Protein AF-A0A7R7CL35-F1 (afdb_monomer_lite)

Structure (mmCIF, N/CA/C/O backbone):
data_AF-A0A7R7CL35-F1
#
_entry.id   AF-A0A7R7CL35-F1
#
loop_
_atom_site.group_PDB
_atom_site.id
_atom_site.type_symbol
_atom_site.label_atom_id
_atom_site.label_alt_id
_atom_site.label_comp_id
_atom_site.label_asym_id
_atom_site.label_entity_id
_atom_site.label_seq_id
_atom_site.pdbx_PDB_ins_code
_atom_site.Cartn_x
_atom_site.Cartn_y
_atom_site.Cartn_z
_atom_site.occupancy
_atom_site.B_iso_or_equiv
_atom_site.auth_seq_id
_atom_site.auth_comp_id
_atom_site.auth_asym_id
_atom_site.auth_atom_id
_atom_site.pdbx_PDB_model_num
ATOM 1 N N . MET A 1 1 ? -14.292 -0.352 3.583 1.00 41.69 1 MET A N 1
ATOM 2 C CA . MET A 1 1 ? -15.004 0.667 4.384 1.00 41.69 1 MET A CA 1
ATOM 3 C C . MET A 1 1 ? -15.561 -0.019 5.615 1.00 41.69 1 MET A C 1
ATOM 5 O O . MET A 1 1 ? -16.433 -0.867 5.470 1.00 41.69 1 MET A O 1
ATOM 9 N N . VAL A 1 2 ? -15.026 0.277 6.799 1.00 49.72 2 VAL A N 1
ATOM 10 C CA . VAL A 1 2 ? -15.593 -0.232 8.054 1.00 49.72 2 VAL A CA 1
ATOM 11 C C . VAL A 1 2 ? -16.920 0.492 8.271 1.00 49.72 2 VAL A C 1
ATOM 13 O O . VAL A 1 2 ? -16.941 1.715 8.402 1.00 49.72 2 VAL A O 1
ATOM 16 N N . GLN A 1 3 ? -18.041 -0.232 8.224 1.00 53.03 3 GLN A N 1
ATOM 17 C CA . GLN A 1 3 ? -19.340 0.352 8.552 1.00 53.03 3 GLN A CA 1
ATOM 18 C C . GLN A 1 3 ? -19.310 0.794 10.014 1.00 53.03 3 GLN A C 1
ATOM 20 O O . GLN A 1 3 ? -19.166 -0.024 10.922 1.00 53.03 3 GLN A O 1
ATOM 25 N N . LYS A 1 4 ? -19.440 2.102 10.245 1.00 61.59 4 LYS A N 1
ATOM 26 C CA . LYS A 1 4 ? -19.621 2.650 11.586 1.00 61.59 4 LYS A CA 1
ATOM 27 C C . LYS A 1 4 ? -20.978 2.168 12.095 1.00 61.59 4 LYS A C 1
ATOM 29 O O . LYS A 1 4 ? -22.010 2.657 11.644 1.00 61.59 4 LYS A O 1
ATOM 34 N N . ALA A 1 5 ? -20.984 1.197 13.004 1.00 68.31 5 ALA A N 1
ATOM 35 C CA . ALA A 1 5 ? -22.202 0.766 13.675 1.00 68.31 5 ALA A CA 1
ATOM 36 C C . ALA A 1 5 ? -22.694 1.913 14.569 1.00 68.31 5 ALA A C 1
ATOM 38 O O . ALA A 1 5 ? -22.126 2.181 15.627 1.00 68.31 5 ALA A O 1
ATOM 39 N N . ILE A 1 6 ? -23.711 2.646 14.114 1.00 68.25 6 ILE A N 1
ATOM 40 C CA . ILE A 1 6 ? -24.315 3.723 14.899 1.00 68.25 6 ILE A CA 1
ATOM 41 C C . ILE A 1 6 ? -25.352 3.085 15.823 1.00 68.25 6 ILE A C 1
ATOM 43 O O . ILE A 1 6 ? -26.426 2.675 15.383 1.00 68.25 6 ILE A O 1
ATOM 47 N N . ILE A 1 7 ? -25.024 2.985 17.110 1.00 70.69 7 ILE A N 1
ATOM 48 C CA . ILE A 1 7 ? -25.989 2.603 18.141 1.00 70.69 7 ILE A CA 1
ATOM 49 C C . ILE A 1 7 ? -26.759 3.866 18.536 1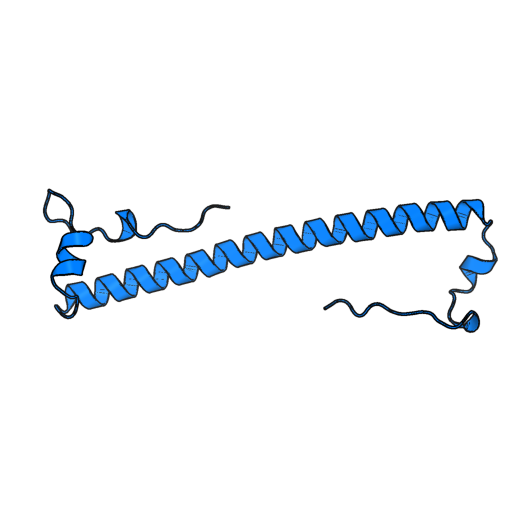.00 70.69 7 ILE A C 1
ATOM 51 O O . ILE A 1 7 ? -26.230 4.727 19.230 1.00 70.69 7 ILE A O 1
ATOM 55 N N . THR A 1 8 ? -27.996 3.996 18.055 1.00 77.75 8 THR A N 1
ATOM 56 C CA . THR A 1 8 ? -28.907 5.111 18.386 1.00 77.75 8 THR A CA 1
ATOM 57 C C . THR A 1 8 ? -29.951 4.741 19.442 1.00 77.75 8 THR A C 1
ATOM 59 O O . THR A 1 8 ? -30.799 5.561 19.772 1.00 77.75 8 THR A O 1
ATOM 62 N N . ASP A 1 9 ? -29.927 3.501 19.935 1.00 80.62 9 ASP A N 1
ATOM 63 C CA . ASP A 1 9 ? -30.941 2.924 20.816 1.00 80.62 9 ASP A CA 1
ATOM 64 C C . ASP A 1 9 ? -30.261 2.226 21.999 1.00 80.62 9 ASP A C 1
ATOM 66 O O . ASP A 1 9 ? -29.383 1.381 21.810 1.00 80.62 9 ASP A O 1
ATOM 70 N N . VAL A 1 10 ? -30.674 2.587 23.215 1.00 78.62 10 VAL A N 1
ATOM 71 C CA . VAL A 1 10 ? -30.142 2.061 24.480 1.00 78.62 10 VAL A CA 1
ATOM 72 C C . VAL A 1 10 ? -30.370 0.551 24.599 1.00 78.62 10 VAL A C 1
ATOM 74 O O . VAL A 1 10 ? -29.527 -0.146 25.156 1.00 78.62 10 VAL A O 1
ATOM 77 N N . SER A 1 11 ? -31.442 0.013 24.006 1.00 79.44 11 SER A N 1
ATOM 78 C CA . SER A 1 11 ? -31.738 -1.430 24.016 1.00 79.44 11 SER A CA 1
ATOM 79 C C . SER A 1 11 ? -30.714 -2.279 23.250 1.00 79.44 11 SER A C 1
ATOM 81 O O . SER A 1 11 ? -30.664 -3.495 23.419 1.00 79.44 11 SER A O 1
ATOM 83 N N . LYS A 1 12 ? -29.879 -1.646 22.416 1.00 82.88 12 LYS A N 1
ATOM 84 C CA . LYS A 1 12 ? -28.815 -2.301 21.641 1.00 82.88 12 LYS A CA 1
ATOM 85 C C . LYS A 1 12 ? -27.455 -2.255 22.337 1.00 82.88 12 LYS A C 1
ATOM 87 O O . LYS A 1 12 ? -26.468 -2.732 21.772 1.00 82.88 12 LYS A O 1
ATOM 92 N N . LEU A 1 13 ? -27.375 -1.657 23.527 1.00 84.06 13 LEU A N 1
ATOM 93 C CA . LEU A 1 13 ? -26.176 -1.740 24.348 1.00 84.06 13 LEU A CA 1
ATOM 94 C C . LEU A 1 13 ? -25.972 -3.177 24.812 1.00 84.06 13 LEU A C 1
ATOM 96 O O . LEU A 1 13 ? -26.921 -3.926 25.043 1.00 84.06 13 LEU A O 1
ATOM 100 N N . ARG A 1 14 ? -24.705 -3.561 24.959 1.00 85.56 14 ARG A N 1
ATOM 101 C CA . ARG A 1 14 ? -24.403 -4.840 25.586 1.00 85.56 14 ARG A CA 1
ATOM 102 C C . ARG A 1 14 ? -24.814 -4.768 27.065 1.00 85.56 14 ARG A C 1
ATOM 104 O O . ARG A 1 14 ? -24.480 -3.768 27.705 1.00 85.56 14 ARG A O 1
ATOM 111 N N . PRO A 1 15 ? -25.534 -5.773 27.596 1.00 86.44 15 PRO A N 1
ATOM 112 C CA . PRO A 1 15 ? -26.080 -5.712 28.953 1.00 86.44 15 PRO A CA 1
ATOM 113 C C . PRO A 1 15 ? -25.016 -5.489 30.032 1.00 86.44 15 PRO A C 1
ATOM 115 O O . PRO A 1 15 ? -25.255 -4.733 30.965 1.00 86.44 15 PRO A O 1
ATOM 1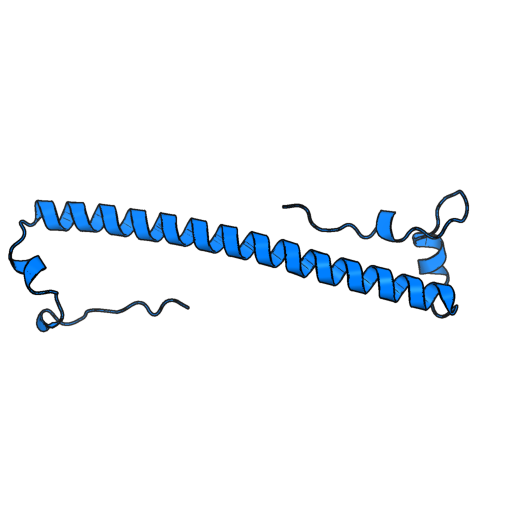18 N N . ASP A 1 16 ? -23.817 -6.050 29.846 1.00 88.75 16 ASP A N 1
ATOM 119 C CA . ASP A 1 16 ? -22.678 -5.929 30.768 1.00 88.75 16 ASP A CA 1
ATOM 120 C C . ASP A 1 16 ? -22.160 -4.492 30.925 1.00 88.75 16 ASP A C 1
ATOM 122 O O . ASP A 1 16 ? -21.442 -4.190 31.873 1.00 88.75 16 ASP A O 1
ATOM 126 N N . LEU A 1 17 ? -22.511 -3.582 30.010 1.00 87.38 17 LEU A N 1
ATOM 127 C CA . LEU A 1 17 ? -22.143 -2.170 30.120 1.00 87.38 17 LEU A CA 1
ATOM 128 C C . LEU A 1 17 ? -22.965 -1.429 31.176 1.00 87.38 17 LEU A C 1
ATOM 130 O O . LEU A 1 17 ? -22.502 -0.409 31.679 1.00 87.38 17 LEU A O 1
ATOM 134 N N . LEU A 1 18 ? -24.167 -1.919 31.495 1.00 89.62 18 LEU A N 1
ATOM 135 C CA . LEU A 1 18 ? -25.032 -1.318 32.514 1.00 89.62 18 LEU A CA 1
ATOM 136 C C . LEU A 1 18 ? -24.580 -1.666 33.938 1.00 89.62 18 LEU A C 1
ATOM 138 O O . LEU A 1 18 ? -24.952 -0.966 34.875 1.00 89.62 18 LEU A O 1
ATOM 142 N N . ASP A 1 19 ? -23.749 -2.700 34.083 1.00 92.00 19 ASP A N 1
ATOM 143 C CA . ASP A 1 19 ? -23.196 -3.146 35.364 1.00 92.00 19 ASP A CA 1
ATOM 144 C C . ASP A 1 19 ? -21.921 -2.377 35.767 1.00 92.00 19 ASP A C 1
ATOM 146 O O . ASP A 1 19 ? -21.418 -2.538 36.879 1.00 92.00 19 ASP A O 1
ATOM 150 N N . LEU A 1 20 ? -21.375 -1.549 34.869 1.00 91.69 20 LEU A N 1
ATOM 151 C CA . LEU A 1 20 ? -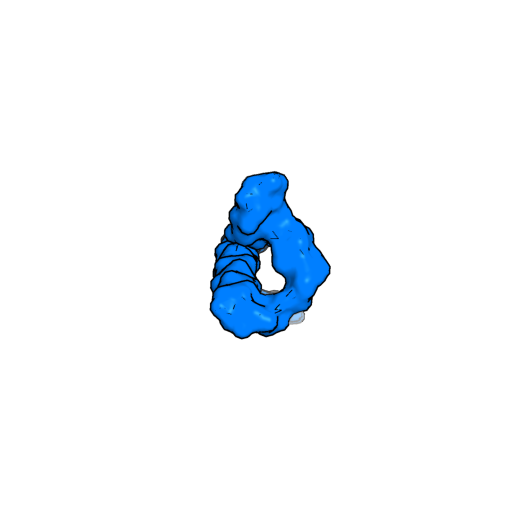20.124 -0.818 35.077 1.00 91.69 20 LEU A CA 1
ATOM 152 C C . LEU A 1 20 ? -20.352 0.567 35.680 1.00 91.69 20 LEU A C 1
ATOM 154 O O . LEU A 1 20 ? -21.348 1.241 35.411 1.00 91.69 20 LEU A O 1
ATOM 158 N N . SER A 1 21 ? -19.358 1.047 36.427 1.00 94.19 21 SER A N 1
ATOM 159 C CA . SER A 1 21 ? -19.335 2.443 36.856 1.00 94.19 21 SER A CA 1
ATOM 160 C C . SER A 1 21 ? -19.058 3.390 35.682 1.00 94.19 21 SER A C 1
ATOM 162 O O . SER A 1 21 ? -18.409 3.036 34.694 1.00 94.19 21 SER A O 1
ATOM 164 N N . VAL A 1 22 ? -19.488 4.648 35.814 1.00 92.81 22 VAL A N 1
ATOM 165 C CA . VAL A 1 22 ? -19.211 5.697 34.816 1.00 92.81 22 VAL A CA 1
ATOM 166 C C . VAL A 1 22 ? -17.704 5.854 34.573 1.00 92.81 22 VAL A C 1
ATOM 168 O O . VAL A 1 22 ? -17.281 5.952 33.426 1.00 92.81 22 VAL A O 1
ATOM 171 N N . ALA A 1 23 ? -16.883 5.788 35.625 1.00 93.75 23 ALA A N 1
ATOM 172 C CA . ALA A 1 23 ? -15.428 5.896 35.510 1.00 93.75 23 ALA A CA 1
ATOM 173 C C . ALA A 1 23 ? -14.809 4.735 34.706 1.00 93.75 23 ALA A C 1
ATOM 175 O O . ALA A 1 23 ? -13.891 4.938 33.910 1.00 93.75 23 ALA A O 1
ATOM 176 N N . GLU A 1 24 ? -15.320 3.513 34.872 1.00 93.50 24 GLU A N 1
ATOM 177 C CA . GLU A 1 24 ? -14.882 2.359 34.078 1.00 93.50 24 GLU A CA 1
ATOM 178 C C . GLU A 1 24 ? -15.329 2.465 32.621 1.00 93.50 24 GLU A C 1
ATOM 180 O O . GLU A 1 24 ? -14.563 2.114 31.722 1.00 93.50 24 GLU A O 1
ATOM 185 N N . LEU A 1 25 ? -16.536 2.982 32.371 1.00 92.50 25 LEU A N 1
ATOM 186 C CA . LEU A 1 25 ? -17.026 3.248 31.018 1.00 92.50 25 LEU A CA 1
ATOM 187 C C . LEU A 1 25 ? -16.173 4.310 30.309 1.00 92.50 25 LEU A C 1
ATOM 189 O O . LEU A 1 25 ? -15.806 4.120 29.149 1.00 92.50 25 LEU A O 1
ATOM 193 N N . GLU A 1 26 ? -15.805 5.391 30.999 1.00 93.38 26 GLU A N 1
ATOM 194 C CA . GLU A 1 26 ? -14.917 6.433 30.469 1.00 93.38 26 GLU A CA 1
ATOM 195 C C . GLU A 1 26 ? -13.516 5.895 30.169 1.00 93.38 26 GLU A C 1
ATOM 197 O O . GLU A 1 26 ? -12.970 6.148 29.091 1.00 93.38 26 GLU A O 1
ATOM 202 N N . ARG A 1 27 ? -12.958 5.083 31.074 1.00 94.38 27 ARG A N 1
ATOM 203 C CA . ARG A 1 27 ? -11.671 4.418 30.850 1.00 94.38 27 ARG A CA 1
ATOM 204 C C . ARG A 1 27 ? -11.722 3.490 29.637 1.00 94.38 27 ARG A C 1
ATOM 206 O O . ARG A 1 27 ? -10.871 3.598 28.756 1.00 94.38 27 ARG A O 1
ATOM 213 N N . ARG A 1 28 ? -12.729 2.611 29.556 1.00 93.50 28 ARG A N 1
ATOM 214 C CA . ARG A 1 28 ? -12.910 1.702 28.411 1.00 93.50 28 ARG A CA 1
ATOM 215 C C . ARG A 1 28 ? -13.081 2.471 27.107 1.00 93.50 28 ARG A C 1
ATOM 217 O O . ARG A 1 28 ? -12.545 2.050 26.088 1.00 93.50 28 ARG A O 1
ATOM 224 N N . ARG A 1 29 ? -13.794 3.599 27.123 1.00 93.19 29 ARG A N 1
ATOM 225 C CA . ARG A 1 29 ? -13.934 4.466 25.948 1.00 93.19 29 ARG A CA 1
ATOM 226 C C . ARG A 1 29 ? -12.577 4.978 25.470 1.00 93.19 29 ARG A C 1
ATOM 228 O O . ARG A 1 29 ? -12.277 4.830 24.292 1.00 93.19 29 ARG A O 1
ATOM 235 N N . ALA A 1 30 ? -11.749 5.509 26.368 1.00 94.06 30 ALA A N 1
ATOM 236 C CA . ALA A 1 30 ? -10.414 5.987 26.010 1.00 94.06 30 ALA A CA 1
ATOM 237 C C . ALA A 1 30 ? -9.520 4.859 25.462 1.00 94.06 30 ALA A C 1
ATOM 239 O O . ALA A 1 30 ? -8.826 5.045 24.463 1.00 94.06 30 ALA A O 1
ATOM 240 N N . GLU A 1 31 ? -9.564 3.673 26.076 1.00 94.31 31 GLU A N 1
ATOM 241 C CA . GLU A 1 31 ? -8.833 2.491 25.602 1.00 94.31 31 GLU A CA 1
ATOM 242 C C . GLU A 1 31 ? -9.291 2.059 24.198 1.00 94.31 31 GLU A C 1
ATOM 244 O O . GLU A 1 31 ? -8.456 1.793 23.332 1.00 94.31 31 GLU A O 1
ATOM 249 N N . ILE A 1 32 ? -10.603 2.046 23.943 1.00 94.31 32 ILE A N 1
ATOM 250 C CA . ILE A 1 32 ? -11.175 1.724 22.629 1.00 94.31 32 ILE A CA 1
ATOM 251 C C . ILE A 1 32 ? -10.785 2.776 21.588 1.00 94.31 32 ILE A C 1
ATOM 253 O O . ILE A 1 32 ? -10.375 2.407 20.489 1.00 94.31 32 ILE A O 1
ATOM 257 N N . ASP A 1 33 ? -10.867 4.065 21.918 1.00 93.06 33 ASP A N 1
ATOM 258 C CA . ASP A 1 33 ? -10.496 5.148 21.004 1.00 93.06 33 ASP A CA 1
ATOM 259 C C . ASP A 1 33 ? -9.011 5.040 20.603 1.00 93.06 33 ASP A C 1
ATOM 261 O O . ASP A 1 33 ? -8.673 5.127 19.419 1.00 93.06 33 ASP A O 1
ATOM 265 N N . MET A 1 34 ? -8.121 4.747 21.559 1.00 93.88 34 MET A N 1
ATOM 266 C CA . MET A 1 34 ? -6.706 4.476 21.274 1.00 93.88 34 MET A CA 1
ATOM 267 C C . MET A 1 34 ? -6.512 3.220 20.418 1.00 93.88 34 MET A C 1
ATOM 269 O O . MET A 1 34 ? -5.726 3.241 19.469 1.00 93.88 34 MET A O 1
ATOM 273 N N . ALA A 1 35 ? -7.233 2.136 20.715 1.00 94.38 35 ALA A N 1
ATOM 274 C CA . ALA A 1 35 ? -7.157 0.902 19.940 1.00 94.38 35 ALA A CA 1
ATOM 275 C C . ALA A 1 35 ? -7.605 1.112 18.485 1.00 94.38 35 ALA A C 1
ATOM 277 O O . ALA A 1 35 ? -6.950 0.615 17.572 1.00 94.38 35 ALA A O 1
ATOM 278 N N . ILE A 1 36 ? -8.668 1.890 18.252 1.00 94.00 36 ILE A N 1
ATOM 279 C CA . ILE A 1 36 ? -9.138 2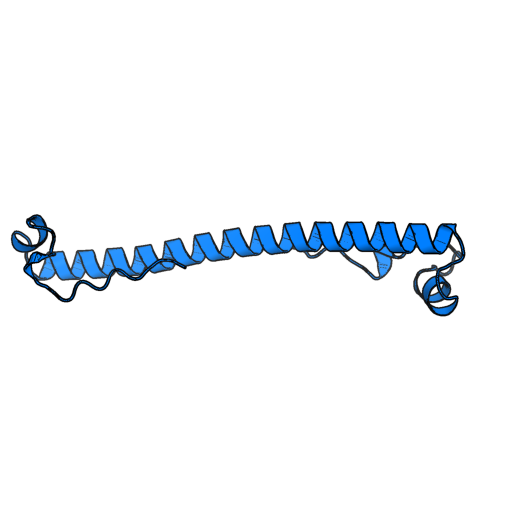.250 16.906 1.00 94.00 36 ILE A CA 1
ATOM 280 C C . ILE A 1 36 ? -8.050 3.007 16.140 1.00 94.00 36 ILE A C 1
ATOM 282 O O . ILE A 1 36 ? -7.780 2.683 14.984 1.00 94.00 36 ILE A O 1
ATOM 286 N N . ILE A 1 37 ? -7.403 3.990 16.776 1.00 93.06 37 ILE A N 1
ATOM 287 C CA . ILE A 1 37 ? -6.314 4.759 16.156 1.00 93.06 37 ILE A CA 1
ATOM 288 C C . ILE A 1 37 ? -5.155 3.835 15.770 1.00 93.06 37 ILE A C 1
ATOM 290 O O . ILE A 1 37 ? -4.634 3.925 14.659 1.00 93.06 37 ILE A O 1
ATOM 294 N N . GLU A 1 38 ? -4.754 2.943 16.672 1.00 94.00 38 GLU A N 1
ATOM 295 C CA . GLU A 1 38 ? -3.619 2.050 16.450 1.00 94.00 38 GLU A CA 1
ATOM 296 C C . GLU A 1 38 ? -3.904 1.002 15.366 1.00 94.00 38 GLU A C 1
ATOM 298 O O . GLU A 1 38 ? -3.052 0.738 14.517 1.00 94.00 38 GLU A O 1
ATOM 303 N N . ILE A 1 39 ? -5.119 0.449 15.336 1.00 93.50 39 ILE A N 1
ATOM 304 C CA . ILE A 1 39 ? -5.571 -0.433 14.253 1.00 93.50 39 ILE A CA 1
ATOM 305 C C . ILE A 1 39 ? -5.547 0.320 12.921 1.00 93.50 39 ILE A C 1
ATOM 307 O O . ILE A 1 39 ? -4.969 -0.177 11.957 1.00 93.50 39 ILE A O 1
ATOM 311 N N . GLY A 1 40 ? -6.082 1.544 12.880 1.00 91.75 40 GLY A N 1
ATOM 312 C CA . GLY A 1 40 ? -6.080 2.366 11.670 1.00 91.75 40 GLY A CA 1
ATOM 313 C C . GLY A 1 40 ? -4.670 2.643 11.137 1.00 91.75 40 GLY A C 1
ATOM 314 O O . GLY A 1 40 ? -4.451 2.585 9.929 1.00 91.75 40 GLY A O 1
ATOM 315 N N . LYS A 1 41 ? -3.687 2.876 12.017 1.00 93.00 41 LYS A N 1
ATOM 316 C CA . LYS A 1 41 ? -2.278 3.034 11.616 1.00 93.00 41 LYS A CA 1
ATOM 317 C C . LYS A 1 41 ? -1.705 1.757 11.008 1.00 93.00 41 LYS A C 1
ATOM 319 O O . LYS A 1 41 ? -1.088 1.826 9.950 1.00 93.00 41 LYS A O 1
ATOM 324 N N . LYS A 1 42 ? -1.932 0.606 11.647 1.00 92.88 42 LYS A N 1
ATOM 325 C CA . LYS A 1 42 ? -1.452 -0.695 11.152 1.00 92.88 42 LYS A CA 1
ATOM 326 C C . LYS A 1 42 ? -2.065 -1.048 9.801 1.00 92.88 42 LYS A C 1
ATOM 328 O O . LYS A 1 42 ? -1.360 -1.513 8.912 1.00 92.88 42 LYS A O 1
ATOM 333 N N . GLU A 1 43 ? -3.361 -0.798 9.629 1.00 92.06 43 GLU A N 1
ATOM 334 C CA . GLU A 1 43 ? -4.045 -0.996 8.349 1.00 92.06 43 GLU A CA 1
ATOM 335 C C . GLU A 1 43 ? -3.502 -0.056 7.267 1.00 92.06 43 GLU A C 1
ATOM 337 O O . GLU A 1 43 ? -3.253 -0.501 6.148 1.00 92.06 43 GLU A O 1
ATOM 342 N N . ALA A 1 44 ? -3.260 1.217 7.594 1.00 91.06 44 ALA A N 1
ATOM 343 C CA . ALA A 1 44 ? -2.690 2.183 6.658 1.00 91.06 44 ALA A CA 1
ATOM 344 C C . ALA A 1 44 ? -1.249 1.831 6.253 1.00 91.06 44 ALA A C 1
ATOM 346 O O . ALA A 1 44 ? -0.897 1.946 5.082 1.00 91.06 44 ALA A O 1
ATOM 347 N N . GLU A 1 45 ? -0.420 1.374 7.192 1.00 91.56 45 GLU A N 1
ATOM 348 C CA . GLU A 1 45 ? 0.940 0.910 6.909 1.00 91.56 45 GLU A CA 1
ATOM 349 C C . GLU A 1 45 ? 0.929 -0.348 6.032 1.00 91.56 45 GLU A C 1
ATOM 351 O O . GLU A 1 45 ? 1.629 -0.405 5.020 1.00 91.56 45 GLU A O 1
ATOM 356 N N . ALA A 1 46 ? 0.074 -1.321 6.358 1.00 91.62 46 ALA A N 1
ATOM 357 C CA . ALA A 1 46 ? -0.102 -2.521 5.549 1.00 91.62 46 ALA A CA 1
ATOM 358 C C . ALA A 1 46 ? -0.599 -2.188 4.134 1.00 91.62 46 ALA A C 1
ATOM 360 O O . ALA A 1 46 ? -0.133 -2.786 3.164 1.00 91.62 46 ALA A O 1
ATOM 361 N N . GLN A 1 47 ? -1.519 -1.229 3.998 1.00 91.88 47 GLN A N 1
ATOM 362 C CA . GLN A 1 47 ? -1.988 -0.777 2.692 1.00 91.88 47 GLN A CA 1
ATOM 363 C C . GLN A 1 47 ? -0.881 -0.054 1.923 1.00 91.88 47 GLN A C 1
ATOM 365 O O . GLN A 1 47 ? -0.658 -0.373 0.763 1.00 91.88 47 GLN A O 1
ATOM 370 N N . ARG A 1 48 ? -0.118 0.832 2.574 1.00 91.69 48 ARG A N 1
ATOM 371 C CA . ARG A 1 48 ? 1.022 1.514 1.949 1.00 91.69 48 ARG A CA 1
ATOM 372 C C . ARG A 1 48 ? 2.050 0.512 1.419 1.00 91.69 48 ARG A C 1
ATOM 374 O O . ARG A 1 48 ? 2.547 0.691 0.312 1.00 91.69 48 ARG A O 1
ATOM 381 N N . LEU A 1 49 ? 2.357 -0.542 2.176 1.00 91.50 49 LEU A N 1
ATOM 382 C CA . LEU A 1 49 ? 3.268 -1.602 1.730 1.00 91.50 49 LEU A CA 1
ATOM 383 C C . LEU A 1 49 ? 2.741 -2.328 0.486 1.00 91.50 49 LEU A C 1
ATOM 385 O O . LEU A 1 49 ? 3.506 -2.538 -0.454 1.00 91.50 49 LEU A O 1
ATOM 389 N N . LYS A 1 50 ? 1.441 -2.650 0.447 1.00 93.12 50 LYS A N 1
ATOM 390 C CA . LYS A 1 50 ? 0.801 -3.229 -0.747 1.00 93.12 50 LYS A CA 1
ATOM 391 C C . LYS A 1 50 ? 0.865 -2.280 -1.939 1.00 93.12 50 LYS A C 1
ATOM 393 O O . LYS A 1 50 ? 1.238 -2.703 -3.026 1.00 93.12 50 LYS A O 1
ATOM 398 N N . ASP A 1 51 ? 0.577 -1.000 -1.723 1.00 93.31 51 ASP A N 1
ATOM 399 C CA . ASP A 1 51 ? 0.617 0.012 -2.778 1.00 93.31 51 ASP A CA 1
ATOM 400 C C . ASP A 1 51 ? 2.034 0.145 -3.366 1.00 93.31 51 ASP A C 1
ATOM 402 O O . ASP A 1 51 ? 2.195 0.269 -4.580 1.00 93.31 51 ASP A O 1
ATOM 406 N N . ILE A 1 52 ? 3.078 0.073 -2.529 1.00 93.44 52 ILE A N 1
ATOM 407 C CA . ILE A 1 52 ? 4.480 0.068 -2.977 1.00 93.44 52 ILE A CA 1
ATOM 408 C C . ILE A 1 52 ? 4.794 -1.190 -3.792 1.00 93.44 52 ILE A C 1
ATOM 410 O O . ILE A 1 52 ? 5.456 -1.096 -4.828 1.00 93.44 52 ILE A O 1
ATOM 414 N N . GLU A 1 53 ? 4.338 -2.359 -3.341 1.00 94.19 53 GLU A N 1
ATOM 415 C CA . GLU A 1 53 ? 4.541 -3.624 -4.050 1.00 94.19 53 GLU A CA 1
ATOM 416 C C . GLU A 1 53 ? 3.879 -3.597 -5.435 1.00 94.19 53 GLU A C 1
ATOM 418 O O . GLU A 1 53 ? 4.520 -3.909 -6.443 1.00 94.19 53 GLU A O 1
ATOM 423 N N . ASP A 1 54 ? 2.622 -3.165 -5.503 1.00 93.75 54 ASP A N 1
ATOM 424 C CA . ASP A 1 54 ? 1.862 -3.088 -6.748 1.00 93.75 54 ASP A CA 1
ATOM 425 C C . ASP A 1 54 ? 2.435 -2.028 -7.693 1.00 93.75 54 ASP A C 1
ATOM 427 O O . ASP A 1 54 ? 2.605 -2.283 -8.889 1.00 93.75 54 ASP A O 1
ATOM 431 N N . ALA A 1 55 ? 2.857 -0.876 -7.169 1.00 93.75 55 ALA A N 1
ATOM 432 C CA . ALA A 1 55 ? 3.588 0.112 -7.955 1.00 93.75 55 ALA A CA 1
ATOM 433 C C . ALA A 1 55 ? 4.919 -0.449 -8.498 1.00 93.75 55 ALA A C 1
ATOM 435 O O . ALA A 1 55 ? 5.294 -0.154 -9.635 1.00 93.75 55 ALA A O 1
ATOM 436 N N . GLY A 1 56 ? 5.608 -1.305 -7.736 1.00 93.88 56 GLY A N 1
ATOM 437 C CA . GLY A 1 56 ? 6.782 -2.049 -8.199 1.00 93.88 56 GLY A CA 1
ATOM 438 C C . GLY A 1 56 ? 6.480 -2.942 -9.407 1.00 93.88 56 GLY A C 1
ATOM 439 O O . GLY A 1 56 ? 7.187 -2.859 -10.412 1.00 93.88 56 GLY A O 1
ATOM 440 N N . LYS A 1 57 ? 5.390 -3.720 -9.352 1.00 94.88 57 LYS A N 1
ATOM 441 C CA . LYS A 1 57 ? 4.936 -4.577 -10.467 1.00 94.88 57 LY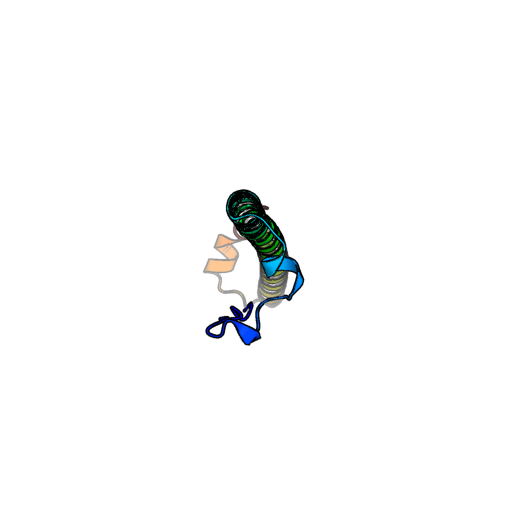S A CA 1
ATOM 442 C C . LYS A 1 57 ? 4.619 -3.762 -11.722 1.00 94.88 57 LYS A C 1
ATOM 444 O O . LYS A 1 57 ? 4.982 -4.158 -12.828 1.00 94.88 57 LYS A O 1
ATOM 449 N N . HIS A 1 58 ? 3.981 -2.602 -11.564 1.00 95.06 58 HIS A N 1
ATOM 450 C CA . HIS A 1 58 ? 3.698 -1.707 -12.688 1.00 95.06 58 HIS A CA 1
ATOM 451 C C . HIS A 1 58 ? 4.971 -1.149 -13.335 1.00 95.06 58 HIS A C 1
ATOM 453 O O . HIS A 1 58 ? 5.053 -1.086 -14.562 1.00 95.06 58 HIS A O 1
ATOM 459 N N . VAL A 1 59 ? 5.976 -0.778 -12.533 1.00 94.94 59 VAL A N 1
ATOM 460 C CA . VAL A 1 59 ? 7.281 -0.334 -13.048 1.00 94.94 59 VAL A CA 1
ATOM 461 C C . VAL A 1 59 ? 7.981 -1.451 -13.820 1.00 94.94 59 VAL A C 1
ATOM 463 O O . VAL A 1 59 ? 8.523 -1.196 -14.894 1.00 94.94 59 VAL A O 1
ATOM 466 N N . ASP A 1 60 ? 7.943 -2.681 -13.312 1.00 93.94 60 ASP A N 1
ATOM 467 C CA . ASP A 1 60 ? 8.547 -3.831 -13.988 1.00 93.94 60 ASP A CA 1
ATOM 468 C C . ASP A 1 60 ? 7.904 -4.087 -15.349 1.00 93.94 60 ASP A C 1
ATOM 470 O O . ASP A 1 60 ? 8.598 -4.141 -16.365 1.00 93.94 60 ASP A O 1
ATOM 474 N N . HIS A 1 61 ? 6.573 -4.123 -15.390 1.00 95.75 61 HIS A N 1
ATOM 475 C CA . HIS A 1 61 ? 5.834 -4.300 -16.635 1.00 95.75 61 HIS A CA 1
ATOM 476 C C . HIS A 1 61 ? 6.117 -3.181 -17.652 1.00 95.75 61 HIS A C 1
ATOM 478 O O . HIS A 1 61 ? 6.234 -3.426 -18.858 1.00 95.75 61 HIS A O 1
ATOM 484 N N . LEU A 1 62 ? 6.264 -1.941 -17.178 1.00 94.88 62 LEU A N 1
ATOM 485 C CA . LEU A 1 62 ? 6.628 -0.804 -18.020 1.00 94.88 62 LEU A CA 1
ATOM 486 C C . LEU A 1 62 ? 8.034 -0.969 -18.612 1.00 94.88 62 LEU A C 1
ATOM 488 O O . LEU A 1 62 ? 8.219 -0.756 -19.810 1.00 94.88 62 LEU A O 1
ATOM 492 N N . LEU A 1 63 ? 9.019 -1.362 -17.800 1.00 94.31 63 LEU A N 1
ATOM 493 C CA . LEU A 1 63 ? 10.389 -1.599 -18.260 1.00 94.31 63 LEU A CA 1
ATOM 494 C C . LEU A 1 63 ? 10.455 -2.727 -19.297 1.00 94.31 63 LEU A C 1
ATOM 496 O O . LEU A 1 63 ? 11.136 -2.582 -20.313 1.00 94.31 63 LEU A O 1
ATOM 500 N N . GLU A 1 64 ? 9.723 -3.818 -19.071 1.00 95.25 64 GLU A N 1
ATOM 501 C CA . GLU A 1 64 ? 9.599 -4.926 -20.024 1.00 95.25 64 GLU A CA 1
ATOM 502 C C . GLU A 1 64 ? 8.983 -4.467 -21.348 1.00 95.25 64 GLU A C 1
ATOM 504 O O . GLU A 1 64 ? 9.515 -4.764 -22.419 1.00 95.25 64 GLU A O 1
ATOM 509 N N . SER A 1 65 ? 7.908 -3.681 -21.279 1.00 95.25 65 SER A N 1
ATOM 510 C CA . SER A 1 65 ? 7.232 -3.135 -22.459 1.00 95.25 65 SER A CA 1
ATOM 511 C C . SER A 1 65 ? 8.141 -2.195 -23.253 1.00 95.25 65 SER A C 1
ATOM 513 O O . SER A 1 65 ? 8.227 -2.295 -24.476 1.00 95.25 65 SER A O 1
ATOM 515 N N . ILE A 1 66 ? 8.872 -1.309 -22.570 1.00 94.38 66 ILE A N 1
ATOM 516 C CA . ILE A 1 66 ? 9.835 -0.393 -23.195 1.00 94.38 66 ILE A CA 1
ATOM 517 C C . ILE A 1 66 ? 10.960 -1.174 -23.878 1.00 94.38 66 ILE A C 1
ATOM 519 O O . ILE A 1 66 ? 11.323 -0.859 -25.012 1.00 94.38 66 ILE A O 1
ATOM 523 N N . LYS A 1 67 ? 11.490 -2.209 -23.218 1.00 93.62 67 LYS A N 1
ATOM 524 C CA . LYS A 1 67 ? 12.508 -3.082 -23.806 1.00 93.62 67 LYS A CA 1
ATOM 525 C C . LYS A 1 67 ? 11.982 -3.785 -25.058 1.00 93.62 67 LYS A C 1
ATOM 527 O O . LYS A 1 67 ? 12.640 -3.754 -26.090 1.00 93.62 67 LYS A O 1
ATOM 532 N N . TRP A 1 68 ? 10.776 -4.345 -25.002 1.00 96.06 68 TRP A N 1
ATOM 533 C CA . TRP A 1 68 ? 10.148 -4.987 -26.157 1.00 96.06 68 TRP A CA 1
ATOM 534 C C . TRP A 1 68 ? 9.981 -4.029 -27.346 1.00 96.06 68 TRP A C 1
ATOM 536 O O . TRP A 1 68 ? 10.235 -4.409 -28.490 1.00 96.06 68 TRP A O 1
ATOM 546 N N . LEU A 1 69 ? 9.585 -2.776 -27.085 1.00 95.88 69 LEU A N 1
ATOM 547 C CA . LEU A 1 69 ? 9.458 -1.740 -28.116 1.00 95.88 69 LEU A CA 1
ATOM 548 C C . LEU A 1 69 ? 10.813 -1.376 -28.727 1.00 95.88 69 LEU A C 1
ATOM 550 O O . LEU A 1 69 ? 10.908 -1.215 -29.944 1.00 95.88 69 LEU A O 1
ATOM 554 N N . HIS A 1 70 ? 11.848 -1.258 -27.894 1.00 94.06 70 HIS A N 1
ATOM 555 C CA . HIS A 1 70 ? 13.214 -0.991 -28.331 1.00 94.06 70 HIS A CA 1
ATOM 556 C C . HIS A 1 70 ? 13.742 -2.116 -29.228 1.00 94.06 70 HIS A C 1
ATOM 558 O O . HIS A 1 70 ? 14.165 -1.857 -30.353 1.00 94.06 70 HIS A O 1
ATOM 564 N N . ASP A 1 71 ? 13.630 -3.366 -28.776 1.00 93.94 71 ASP A N 1
ATOM 565 C CA . ASP A 1 71 ? 14.159 -4.545 -29.472 1.00 93.94 71 ASP A CA 1
ATOM 566 C C . ASP A 1 71 ? 13.504 -4.765 -30.849 1.00 93.94 71 ASP A C 1
ATOM 568 O O . ASP A 1 71 ? 14.093 -5.381 -31.736 1.00 93.94 71 ASP A O 1
ATOM 572 N N . ARG A 1 72 ? 12.290 -4.237 -31.053 1.00 95.69 72 ARG A N 1
ATOM 573 C CA . ARG A 1 72 ? 11.552 -4.301 -32.325 1.00 95.69 72 ARG A CA 1
ATOM 574 C C . ARG A 1 72 ? 11.638 -3.030 -33.172 1.00 95.69 72 ARG A C 1
ATOM 576 O O . ARG A 1 72 ? 11.008 -2.971 -34.223 1.00 95.69 72 ARG A O 1
ATOM 583 N N . GLY A 1 73 ? 12.377 -2.015 -32.726 1.00 93.62 73 GLY A N 1
ATOM 584 C CA . GLY A 1 73 ? 12.517 -0.747 -33.447 1.00 93.62 73 GLY A CA 1
ATOM 585 C C . GLY A 1 73 ? 11.245 0.108 -33.477 1.00 93.62 73 GLY A C 1
ATOM 586 O O . GLY A 1 73 ? 11.132 1.005 -34.307 1.00 93.62 73 GLY A O 1
ATOM 587 N N . PHE A 1 74 ? 10.285 -0.153 -32.584 1.00 96.00 74 PHE A N 1
ATOM 588 C CA . PHE A 1 74 ? 9.063 0.649 -32.447 1.00 96.00 74 PHE A CA 1
ATOM 589 C C . PHE A 1 74 ? 9.205 1.786 -31.431 1.00 96.00 74 PHE A C 1
ATOM 591 O O . PHE A 1 74 ? 8.314 2.630 -31.325 1.00 96.00 74 PHE A O 1
ATOM 598 N N . LEU A 1 75 ? 10.300 1.820 -30.668 1.00 93.56 75 LEU A N 1
ATOM 599 C CA . LEU A 1 75 ? 10.541 2.889 -29.709 1.00 93.56 75 LEU A CA 1
ATOM 600 C C . LEU A 1 75 ? 10.955 4.183 -30.441 1.00 93.56 75 LEU A C 1
ATOM 602 O O . LEU A 1 75 ? 11.877 4.149 -31.259 1.00 93.56 75 LEU A O 1
ATOM 606 N N . PRO A 1 76 ? 10.317 5.335 -30.156 1.00 93.81 76 PRO A N 1
ATOM 607 C CA . PRO A 1 76 ? 10.685 6.601 -30.779 1.00 93.81 76 PRO A CA 1
ATOM 608 C C . PRO A 1 76 ? 12.167 6.955 -30.548 1.00 93.81 76 PRO A C 1
ATOM 610 O O . PRO A 1 76 ? 12.631 6.821 -29.412 1.00 93.81 76 PRO A O 1
ATOM 613 N N . PRO A 1 77 ? 12.891 7.507 -31.546 1.00 90.62 77 PRO A N 1
ATOM 614 C CA . PRO A 1 77 ? 14.325 7.806 -31.427 1.00 90.62 77 PRO A CA 1
ATOM 615 C C . PRO A 1 77 ? 14.682 8.653 -30.201 1.00 90.62 77 PRO A C 1
ATOM 617 O O . PRO A 1 77 ? 15.612 8.325 -29.474 1.00 90.62 77 PRO A O 1
ATOM 620 N N . LYS A 1 78 ? 13.861 9.667 -29.891 1.00 90.94 78 LYS A N 1
ATOM 621 C CA . LYS A 1 78 ? 14.035 10.518 -28.702 1.00 90.94 78 LYS A CA 1
ATOM 622 C C . LYS A 1 78 ? 14.017 9.737 -27.384 1.00 90.94 78 LYS A C 1
ATOM 624 O O . LYS A 1 78 ? 14.704 10.115 -26.444 1.00 90.94 78 LYS A O 1
ATOM 629 N N . MET A 1 79 ? 13.212 8.676 -27.288 1.00 90.06 79 MET A N 1
ATOM 630 C CA . MET A 1 79 ? 13.168 7.828 -26.093 1.00 90.06 79 MET A CA 1
ATOM 631 C C . MET A 1 79 ? 14.336 6.850 -26.056 1.00 90.06 79 MET A C 1
ATOM 633 O O . MET A 1 79 ? 14.896 6.622 -24.989 1.00 90.06 79 MET A O 1
ATOM 637 N N . THR A 1 80 ? 14.736 6.311 -27.208 1.00 91.06 80 THR A N 1
ATOM 638 C CA . THR A 1 80 ? 15.941 5.483 -27.316 1.00 91.06 80 THR A CA 1
ATOM 639 C C . THR A 1 80 ? 17.172 6.258 -26.857 1.00 91.06 80 THR A C 1
ATOM 641 O O . THR A 1 80 ? 17.902 5.771 -25.998 1.00 91.06 80 THR A O 1
ATOM 644 N N . GLU A 1 81 ? 17.355 7.488 -27.340 1.00 90.56 81 GLU A N 1
ATOM 645 C CA . GLU A 1 81 ? 18.432 8.390 -26.912 1.00 90.56 81 GLU A CA 1
ATOM 646 C C . GLU A 1 81 ? 18.361 8.681 -25.410 1.00 90.56 81 GLU A C 1
ATOM 648 O O . GLU A 1 81 ? 19.355 8.528 -24.707 1.00 90.56 81 GLU A O 1
ATOM 653 N N . ALA A 1 82 ? 17.177 9.034 -24.900 1.00 89.62 82 ALA A N 1
ATOM 654 C CA . ALA A 1 82 ? 16.994 9.367 -23.489 1.00 89.62 82 ALA A CA 1
ATOM 655 C C . ALA A 1 82 ? 17.290 8.196 -22.541 1.00 89.62 82 ALA A C 1
ATOM 657 O O . ALA A 1 82 ? 17.744 8.421 -21.423 1.00 89.62 82 ALA A O 1
ATOM 658 N N . PHE A 1 83 ? 17.029 6.955 -22.957 1.00 92.12 83 PHE A N 1
ATOM 659 C CA . PHE A 1 83 ? 17.297 5.765 -22.148 1.00 92.12 83 PHE A CA 1
ATOM 660 C C . PHE A 1 83 ? 18.670 5.142 -22.403 1.00 92.12 83 PHE A C 1
ATOM 662 O O . PHE A 1 83 ? 19.033 4.199 -21.697 1.00 92.12 83 PHE A O 1
ATOM 669 N N . SER A 1 84 ? 19.435 5.642 -23.371 1.00 90.75 84 SER A N 1
ATOM 670 C CA . SER A 1 84 ? 20.774 5.138 -23.674 1.00 90.75 84 SER A CA 1
ATOM 671 C C . SER A 1 84 ? 21.848 5.912 -22.912 1.00 90.75 84 SER A C 1
ATOM 673 O O . SER A 1 84 ? 21.767 7.125 -22.735 1.00 90.75 84 SER A O 1
ATOM 675 N N . GLY A 1 85 ? 22.857 5.200 -22.411 1.00 83.94 85 GLY A N 1
ATOM 676 C CA . GLY A 1 85 ? 24.014 5.805 -21.752 1.00 83.94 85 GLY A CA 1
ATOM 677 C C . GLY A 1 85 ? 25.021 6.417 -22.730 1.00 83.94 85 GLY A C 1
ATOM 678 O O . GLY A 1 85 ? 24.915 6.260 -23.943 1.00 83.94 85 GLY A O 1
ATOM 679 N N . ALA A 1 86 ? 26.055 7.070 -22.188 1.00 80.81 86 ALA A N 1
ATOM 680 C CA . ALA A 1 86 ? 27.184 7.597 -22.968 1.00 80.81 86 ALA A CA 1
ATOM 681 C C . ALA A 1 86 ? 27.989 6.500 -23.701 1.00 80.81 86 ALA A C 1
ATOM 683 O O . ALA A 1 86 ? 28.718 6.785 -24.644 1.00 80.81 86 ALA A O 1
ATOM 684 N N . ASP A 1 87 ? 27.840 5.251 -23.265 1.00 84.38 87 ASP A N 1
ATOM 685 C CA . ASP A 1 87 ? 28.368 4.023 -23.861 1.00 84.38 87 ASP A CA 1
ATOM 686 C C . ASP A 1 87 ? 27.455 3.434 -24.954 1.00 84.38 87 ASP A C 1
ATOM 688 O O . ASP A 1 87 ? 27.769 2.392 -25.527 1.00 84.38 87 ASP A O 1
ATOM 692 N N . GLY A 1 88 ? 26.316 4.075 -25.239 1.00 81.88 88 GLY A N 1
ATOM 693 C CA . GLY A 1 88 ? 25.308 3.587 -26.179 1.00 81.88 88 GLY A CA 1
ATOM 694 C C . GLY A 1 88 ? 24.461 2.430 -25.639 1.00 81.88 88 GLY A C 1
ATOM 695 O O . GLY A 1 88 ? 23.648 1.878 -26.379 1.00 81.88 88 GLY A O 1
ATOM 696 N N . GLN A 1 89 ? 24.616 2.047 -24.366 1.00 88.75 89 GLN A N 1
ATOM 697 C CA . GLN A 1 89 ? 23.844 0.951 -23.788 1.00 88.75 89 GLN A CA 1
ATOM 698 C C . GLN A 1 89 ? 22.436 1.418 -23.398 1.00 88.75 89 GLN A C 1
ATOM 700 O O . GLN A 1 89 ? 22.279 2.343 -22.598 1.00 88.75 89 GLN A O 1
ATOM 705 N N . PHE A 1 90 ? 21.409 0.731 -23.903 1.00 91.31 90 PHE A N 1
ATOM 706 C CA . PHE A 1 90 ? 20.013 0.977 -23.541 1.00 91.31 90 PHE A CA 1
ATOM 707 C C . PHE A 1 90 ? 19.721 0.525 -22.100 1.00 91.31 90 PHE A C 1
ATOM 709 O O . PHE A 1 90 ? 19.757 -0.665 -21.776 1.00 91.31 90 PHE A O 1
ATOM 716 N N . ALA A 1 91 ? 19.435 1.481 -21.216 1.00 90.50 91 ALA A N 1
ATOM 717 C CA . ALA A 1 91 ? 19.309 1.285 -19.774 1.00 90.50 91 ALA A CA 1
ATOM 718 C C . ALA A 1 91 ? 18.144 2.111 -19.172 1.00 90.50 91 ALA A C 1
ATOM 720 O O . ALA A 1 91 ? 18.369 3.001 -18.345 1.00 90.50 91 ALA A O 1
ATOM 721 N N . PRO A 1 92 ? 16.874 1.797 -19.508 1.00 89.00 92 PRO A N 1
ATOM 722 C CA . PRO A 1 92 ? 15.702 2.566 -19.057 1.00 89.00 92 PRO A CA 1
ATOM 723 C C . PRO A 1 92 ? 15.518 2.585 -17.528 1.00 89.00 92 PRO A C 1
ATOM 725 O O . PRO A 1 92 ? 14.991 3.549 -16.971 1.00 89.00 92 PRO A O 1
ATOM 728 N N . HIS A 1 93 ? 16.036 1.575 -16.825 1.00 88.31 93 HIS A N 1
ATOM 729 C CA . HIS A 1 93 ? 16.033 1.485 -15.359 1.00 88.31 93 HIS A CA 1
ATOM 730 C C . HIS A 1 93 ? 16.844 2.596 -14.659 1.00 88.31 93 HIS A C 1
ATOM 732 O O . HIS A 1 93 ? 16.694 2.812 -13.456 1.00 88.31 93 HIS A O 1
ATOM 738 N N . ARG A 1 94 ? 17.712 3.322 -15.383 1.00 86.94 94 ARG A N 1
ATOM 739 C CA . ARG A 1 94 ? 18.414 4.499 -14.838 1.00 86.94 94 ARG A CA 1
ATOM 740 C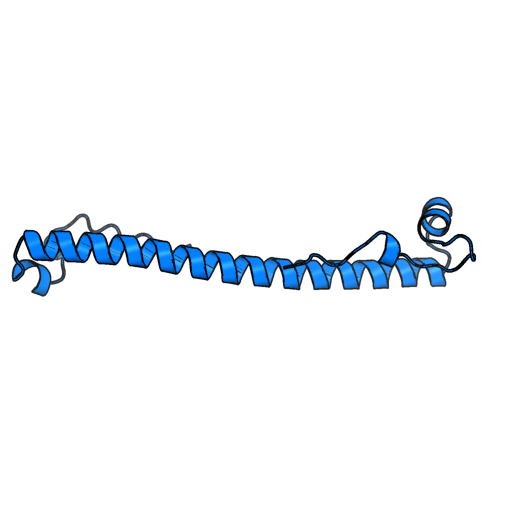 C . ARG A 1 94 ? 17.453 5.658 -14.559 1.00 86.94 94 ARG A C 1
ATOM 742 O O . ARG A 1 94 ? 17.673 6.410 -13.607 1.00 86.94 94 ARG A O 1
ATOM 749 N N . TYR A 1 95 ? 16.383 5.757 -15.347 1.00 86.31 95 TYR A N 1
ATOM 750 C CA . TYR A 1 95 ? 15.397 6.838 -15.294 1.00 86.31 95 TYR A CA 1
ATOM 751 C C . TYR A 1 95 ? 14.092 6.406 -14.626 1.00 86.31 95 TYR A C 1
ATOM 753 O O . TYR A 1 95 ? 13.522 7.166 -13.848 1.00 86.31 95 TYR A O 1
ATOM 761 N N . ILE A 1 96 ? 13.644 5.175 -14.877 1.00 88.56 96 ILE A N 1
ATOM 762 C CA . ILE A 1 96 ? 12.437 4.612 -14.269 1.00 88.56 96 ILE A CA 1
ATOM 763 C C . ILE A 1 96 ? 12.867 3.699 -13.122 1.00 88.56 96 ILE A C 1
ATOM 765 O O . ILE A 1 96 ? 13.428 2.626 -13.343 1.00 88.56 96 ILE A O 1
ATOM 769 N N . LYS A 1 97 ? 12.623 4.140 -11.886 1.00 88.06 97 LYS A N 1
ATOM 770 C CA . LYS A 1 97 ? 13.028 3.425 -10.670 1.00 88.06 97 LYS A CA 1
ATOM 771 C C . LYS A 1 97 ? 11.826 2.824 -9.964 1.00 88.06 97 LYS A C 1
ATOM 773 O O . LYS A 1 97 ? 10.755 3.424 -9.931 1.00 88.06 97 LYS A O 1
ATOM 778 N N . ARG A 1 98 ? 12.039 1.667 -9.335 1.00 87.00 98 ARG A N 1
ATOM 779 C CA . ARG A 1 98 ? 11.051 1.091 -8.422 1.00 87.00 98 ARG A CA 1
ATOM 780 C C . ARG A 1 98 ? 10.848 2.015 -7.212 1.00 87.00 98 ARG A C 1
ATOM 782 O O . ARG A 1 98 ? 11.835 2.571 -6.710 1.00 87.00 98 ARG A O 1
ATOM 789 N N . PRO A 1 99 ? 9.605 2.172 -6.736 1.00 87.12 99 PRO A N 1
ATOM 790 C CA . PRO A 1 99 ? 9.330 2.889 -5.500 1.00 87.12 99 PRO A CA 1
ATOM 791 C C . PRO A 1 99 ? 10.019 2.194 -4.320 1.00 87.12 99 PRO A C 1
ATOM 793 O O . PRO A 1 99 ? 10.194 0.975 -4.308 1.00 87.12 99 PRO A O 1
ATOM 796 N N . ARG A 1 100 ? 10.451 2.989 -3.339 1.00 83.62 100 ARG A N 1
ATOM 797 C CA . ARG A 1 100 ? 11.048 2.498 -2.091 1.00 83.62 100 ARG A CA 1
ATOM 798 C C . ARG A 1 100 ? 10.001 2.545 -0.982 1.00 83.62 100 ARG A C 1
ATOM 800 O O . ARG A 1 100 ? 9.174 3.457 -0.986 1.00 83.62 100 ARG A O 1
ATOM 807 N N . ALA A 1 101 ? 10.060 1.574 -0.073 1.00 70.81 101 ALA A N 1
ATOM 808 C CA . ALA A 1 101 ? 9.237 1.558 1.132 1.00 70.81 101 ALA A CA 1
ATOM 809 C C . ALA A 1 101 ? 9.691 2.606 2.152 1.00 70.81 101 ALA A C 1
ATOM 811 O O . ALA A 1 101 ? 10.926 2.754 2.306 1.00 70.81 101 ALA A O 1
#

pLDDT: mean 88.62, std 9.65, range [41.69, 96.06]

Secondary structure (DSSP, 8-state):
---------GGGS-GGGTTS-HHHHHHHHHHHHHHHHHHHHHHHHHHHHHHHHHHHHHHHHHHHHHHHHHHTT-S-HHHHHHHB-TTS-B-GGGTS-PPP-

Foldseek 3Di:
DPPDPDDPDPVPDDPVVVVDDPVVVVVVVVVVVVVVVVVVVVVVVVVVVVVLVVQQVVLVVVVVVQVVCVVVVNHDPVVQVVQADPVRDRHVCVPRDRDDD

Sequence (101 aa):
MVQKAIITDVSKLRPDLLDLSVAELERRRAEIDMAIIEIGKKEAEAQRLKDIEDAGKHVDHLLESIKWLHDRGFLPPKMTEAFSGADGQFAPHRYIKRPRA

Radius of gyration: 27.11 Å; chains: 1; bounding box: 60×16×70 Å